Protein AF-A0A2I1FFB7-F1 (afdb_monomer_lite)

pLDDT: mean 89.57, std 10.7, range [42.94, 97.62]

Secondary structure (DSSP, 8-state):
-HHHHHHHHHHHHHH-HHHHHHHHHHHHHHHHHHH-HHHHHHHHHHHHHHHSS--PPPPPPTT-HHHHHHHHHHHHHTHHHHHHHHHHHH--

InterPro domains:
  IPR012337 Ribonuclease H-like superfamily [SSF53098] (1-83)

Radius of gyration: 14.83 Å; chains: 1; bounding box: 49×22×36 Å

Foldseek 3Di:
DQVVVLVVLVVVCVVDPVSVVVLVVLLVVLVVLVVDVPVVVQLQVLCCVPPVGGQRQQRADPRGPVSSVSNVVSCVVSVVSVVVSVVVVVVD

Organism: NCBI:txid588596

Structure (mmCIF, N/CA/C/O backbone):
data_AF-A0A2I1FFB7-F1
#
_entry.id   AF-A0A2I1FFB7-F1
#
loop_
_atom_site.group_PDB
_atom_site.id
_atom_site.type_symbol
_atom_site.label_atom_id
_atom_site.label_alt_id
_atom_site.label_comp_id
_atom_site.label_asym_id
_atom_site.label_entity_id
_atom_site.label_seq_id
_atom_site.pdbx_PDB_ins_code
_atom_site.Cartn_x
_atom_site.Cartn_y
_atom_site.Cartn_z
_atom_site.occupancy
_atom_site.B_iso_or_equiv
_atom_site.auth_seq_id
_atom_site.auth_comp_id
_atom_site.auth_asym_id
_atom_site.auth_atom_id
_atom_site.pdbx_PDB_model_num
ATOM 1 N N . MET A 1 1 ? 25.637 -1.784 -5.251 1.00 70.88 1 MET A N 1
ATOM 2 C CA . MET A 1 1 ? 24.580 -2.667 -4.704 1.00 70.88 1 MET A CA 1
ATOM 3 C C . MET A 1 1 ? 23.172 -2.127 -4.955 1.00 70.88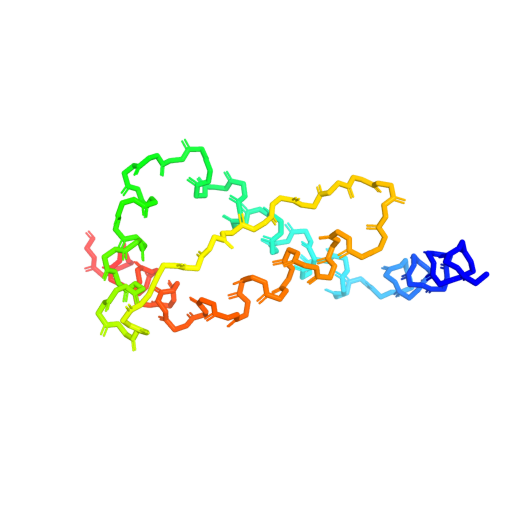 1 MET A C 1
ATOM 5 O O . MET A 1 1 ? 22.468 -2.716 -5.760 1.00 70.88 1 MET A O 1
ATOM 9 N N . ALA A 1 2 ? 22.759 -0.994 -4.364 1.00 79.81 2 ALA A N 1
ATOM 10 C CA . ALA A 1 2 ? 21.375 -0.496 -4.481 1.00 79.81 2 ALA A CA 1
ATOM 11 C C . ALA A 1 2 ? 20.891 -0.253 -5.927 1.00 79.81 2 ALA A C 1
ATOM 13 O O . ALA A 1 2 ? 19.752 -0.575 -6.247 1.00 79.81 2 ALA A O 1
ATOM 14 N N . HIS A 1 3 ? 21.762 0.260 -6.803 1.00 84.69 3 HIS A N 1
ATOM 15 C CA . HIS A 1 3 ? 21.441 0.480 -8.217 1.00 84.69 3 HIS A CA 1
ATOM 16 C C . HIS A 1 3 ? 21.142 -0.827 -8.970 1.00 84.69 3 HIS A C 1
ATOM 18 O O . HIS A 1 3 ? 20.142 -0.907 -9.672 1.00 84.69 3 HIS A O 1
ATOM 24 N N . GLN A 1 4 ? 21.951 -1.869 -8.755 1.00 89.06 4 GLN A N 1
ATOM 25 C CA . GLN A 1 4 ? 21.758 -3.180 -9.386 1.00 89.06 4 GLN A CA 1
ATOM 26 C C . GLN A 1 4 ? 20.442 -3.828 -8.939 1.00 89.06 4 GLN A C 1
ATOM 28 O O . GLN A 1 4 ? 19.687 -4.316 -9.769 1.00 89.06 4 GLN A O 1
ATOM 33 N N . MET A 1 5 ? 20.101 -3.729 -7.650 1.00 88.38 5 MET A N 1
ATOM 34 C CA . MET A 1 5 ? 18.795 -4.185 -7.156 1.00 88.38 5 MET A CA 1
ATOM 35 C C . MET A 1 5 ? 17.628 -3.428 -7.800 1.00 88.38 5 MET A C 1
ATOM 37 O O . MET A 1 5 ? 16.615 -4.034 -8.130 1.00 88.38 5 MET A O 1
ATOM 41 N N . ASN A 1 6 ? 17.778 -2.117 -8.013 1.00 87.06 6 ASN A N 1
ATOM 42 C CA . ASN A 1 6 ? 16.783 -1.289 -8.701 1.00 87.06 6 ASN A CA 1
ATOM 43 C C . ASN A 1 6 ? 16.507 -1.816 -10.122 1.00 87.06 6 ASN A C 1
ATOM 45 O O . ASN A 1 6 ? 15.349 -1.897 -10.521 1.00 87.06 6 ASN A O 1
ATOM 49 N N . LEU A 1 7 ? 17.565 -2.188 -10.853 1.00 89.50 7 LEU A N 1
ATOM 50 C CA . LEU A 1 7 ? 17.467 -2.736 -12.208 1.00 89.50 7 LEU A CA 1
ATOM 51 C C . LEU A 1 7 ? 16.804 -4.115 -12.208 1.00 89.50 7 LEU A C 1
ATOM 53 O O . LEU A 1 7 ? 15.796 -4.292 -12.880 1.00 89.50 7 LEU A O 1
ATOM 57 N N . VAL A 1 8 ? 17.296 -5.045 -11.383 1.00 90.06 8 VAL A N 1
ATOM 58 C CA . VAL A 1 8 ? 16.763 -6.416 -11.304 1.00 90.06 8 VAL A CA 1
ATOM 59 C C . VAL A 1 8 ? 15.277 -6.420 -10.950 1.00 90.06 8 VAL A C 1
ATOM 61 O O . VAL A 1 8 ? 14.485 -7.094 -11.602 1.00 90.06 8 VAL A O 1
ATOM 64 N N . VAL A 1 9 ? 14.874 -5.644 -9.938 1.00 86.88 9 VAL A N 1
ATOM 65 C CA . VAL A 1 9 ? 13.456 -5.529 -9.570 1.00 86.88 9 VAL A CA 1
ATOM 66 C C . VAL A 1 9 ? 12.662 -4.908 -10.717 1.00 86.88 9 VAL A C 1
ATOM 68 O O . VAL A 1 9 ? 11.601 -5.418 -11.063 1.00 86.88 9 VAL A O 1
ATOM 71 N N . GLY A 1 10 ? 13.180 -3.847 -11.340 1.00 86.50 10 GLY A N 1
ATOM 72 C CA . GLY A 1 10 ? 12.546 -3.227 -12.501 1.00 86.50 10 GLY A CA 1
ATOM 73 C C . GLY A 1 10 ? 12.304 -4.215 -13.643 1.00 86.50 10 GLY A C 1
ATOM 74 O O . GLY A 1 10 ? 11.223 -4.210 -14.226 1.00 86.50 10 GLY A O 1
ATOM 75 N N . ASP A 1 11 ? 13.264 -5.091 -13.925 1.00 89.75 11 ASP A N 1
ATOM 76 C CA . ASP A 1 11 ? 13.158 -6.073 -15.003 1.00 89.75 11 ASP A CA 1
ATOM 77 C C . ASP A 1 11 ? 12.153 -7.187 -14.669 1.0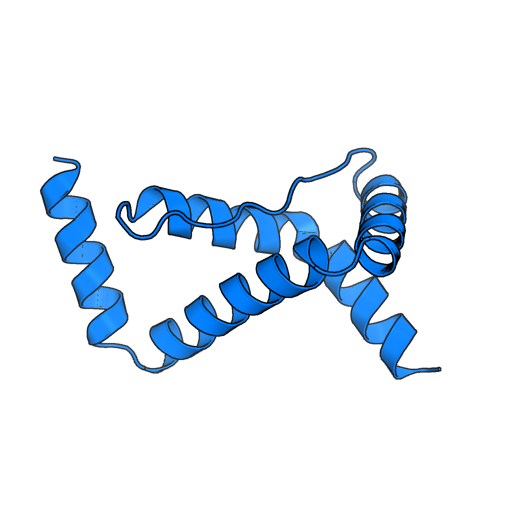0 89.75 11 ASP A C 1
ATOM 79 O O . ASP A 1 11 ? 11.307 -7.499 -15.501 1.00 89.75 11 ASP A O 1
ATOM 83 N N . ILE A 1 12 ? 12.100 -7.676 -13.422 1.00 88.12 12 ILE A N 1
ATOM 84 C CA . ILE A 1 12 ? 11.058 -8.629 -12.978 1.00 88.12 12 ILE A CA 1
ATOM 85 C C . ILE A 1 12 ? 9.644 -8.070 -13.209 1.00 88.12 12 ILE A C 1
ATOM 87 O O . ILE A 1 12 ? 8.755 -8.777 -13.687 1.00 88.12 12 ILE A O 1
ATOM 91 N N . PHE A 1 13 ? 9.422 -6.795 -12.873 1.00 84.12 13 PHE A N 1
ATOM 92 C CA . PHE A 1 13 ? 8.128 -6.149 -13.094 1.00 84.12 13 PHE A CA 1
ATOM 93 C C . PHE A 1 13 ? 7.835 -5.915 -14.580 1.00 84.12 13 PHE A C 1
ATOM 95 O O . PHE A 1 13 ? 6.671 -5.933 -14.965 1.00 84.12 13 PHE A O 1
ATOM 102 N N . LYS A 1 14 ? 8.844 -5.708 -15.435 1.00 85.69 14 LYS A N 1
ATOM 103 C CA . LYS A 1 14 ? 8.636 -5.553 -16.886 1.00 85.69 14 LYS A CA 1
ATOM 104 C C . LYS A 1 14 ? 8.210 -6.855 -17.560 1.00 85.69 14 LYS A C 1
ATOM 106 O O . LYS A 1 14 ? 7.322 -6.812 -18.412 1.00 85.69 14 LYS A O 1
ATOM 111 N N . GLU A 1 15 ? 8.807 -7.973 -17.162 1.00 91.00 15 GLU A N 1
ATOM 112 C CA . GLU A 1 15 ? 8.551 -9.291 -17.758 1.00 91.00 15 GLU A CA 1
ATOM 113 C C . GLU A 1 15 ? 7.181 -9.866 -17.368 1.00 91.00 15 GLU A C 1
ATOM 115 O O . GLU A 1 15 ? 6.580 -10.633 -18.116 1.00 91.00 15 GLU A O 1
ATOM 120 N N . SER A 1 16 ? 6.650 -9.480 -16.205 1.00 90.50 16 SER A N 1
ATOM 121 C CA . SER A 1 16 ? 5.399 -10.025 -15.678 1.00 90.50 16 SER A CA 1
ATOM 122 C C . SER A 1 16 ? 4.260 -9.011 -15.709 1.00 90.50 16 SER A C 1
ATOM 124 O O . SER A 1 16 ? 4.182 -8.096 -14.884 1.00 90.50 16 SER A O 1
ATOM 126 N N . GLU A 1 17 ? 3.311 -9.214 -16.622 1.00 91.19 17 GLU A N 1
ATOM 127 C CA . GLU A 1 17 ? 2.119 -8.365 -16.714 1.00 91.19 17 GLU A CA 1
ATOM 128 C C . GLU A 1 17 ? 1.269 -8.417 -15.435 1.00 91.19 17 GLU A C 1
ATOM 130 O O . GLU A 1 17 ? 0.751 -7.396 -14.984 1.00 91.19 17 GLU A O 1
ATOM 135 N N . SER A 1 18 ? 1.196 -9.579 -14.775 1.00 91.94 18 SER A N 1
ATOM 136 C CA . SER A 1 18 ? 0.485 -9.710 -13.500 1.00 91.94 18 SER A CA 1
ATOM 137 C C . SER A 1 18 ? 1.105 -8.824 -12.417 1.00 91.94 18 SER A C 1
ATOM 139 O O . SER A 1 18 ? 0.377 -8.142 -11.694 1.00 91.94 18 SER A O 1
ATOM 141 N N . TYR A 1 19 ? 2.437 -8.738 -12.348 1.00 89.56 19 TYR A N 1
ATOM 142 C CA . TYR A 1 19 ? 3.114 -7.857 -11.399 1.00 89.56 19 TYR A CA 1
ATOM 143 C C . TYR A 1 19 ? 2.923 -6.377 -11.731 1.00 89.56 19 TYR A C 1
ATOM 145 O O . TYR A 1 19 ? 2.732 -5.584 -10.804 1.00 89.56 19 TYR A O 1
ATOM 153 N N . LYS A 1 20 ? 2.877 -5.980 -13.010 1.00 89.38 20 LYS A N 1
ATOM 154 C CA . LYS A 1 20 ? 2.526 -4.596 -13.392 1.00 89.38 20 LYS A CA 1
ATOM 155 C C . LYS A 1 20 ? 1.122 -4.224 -12.940 1.00 89.38 20 LYS A C 1
ATOM 157 O O . LYS A 1 20 ? 0.921 -3.163 -12.352 1.00 89.38 20 LYS A O 1
ATOM 162 N N . VAL A 1 21 ? 0.151 -5.102 -13.182 1.00 92.50 21 VAL A N 1
ATOM 163 C CA . VAL A 1 21 ? -1.246 -4.848 -12.818 1.00 92.50 21 VAL A CA 1
ATOM 164 C C . VAL A 1 21 ? -1.399 -4.770 -11.300 1.00 92.50 21 VAL A C 1
ATOM 166 O O . VAL A 1 21 ? -1.965 -3.804 -10.786 1.00 92.50 21 VAL A O 1
ATOM 169 N N . VAL A 1 22 ? -0.852 -5.744 -10.565 1.00 92.62 22 VAL A N 1
ATOM 170 C CA . VAL A 1 22 ? -0.945 -5.788 -9.098 1.00 92.62 22 VAL A CA 1
ATOM 171 C C . VAL A 1 22 ? -0.241 -4.592 -8.456 1.00 92.62 22 VAL A C 1
ATOM 173 O O . VAL A 1 22 ? -0.826 -3.949 -7.583 1.00 92.62 22 VAL A O 1
ATOM 176 N N . SER A 1 23 ? 0.965 -4.228 -8.907 1.00 91.25 23 SER A N 1
ATOM 177 C CA . SER A 1 23 ? 1.663 -3.043 -8.382 1.00 91.25 23 SER A CA 1
ATOM 178 C C . SER A 1 23 ? 0.891 -1.757 -8.638 1.00 91.25 23 SER A C 1
ATOM 180 O O . SER A 1 23 ? 0.696 -0.971 -7.711 1.00 91.25 23 SER A O 1
ATOM 182 N N . LYS A 1 24 ? 0.389 -1.552 -9.861 1.00 92.25 24 LYS A N 1
ATOM 183 C CA . LYS A 1 24 ? -0.419 -0.375 -10.205 1.00 92.25 24 LYS A CA 1
ATOM 184 C C . LYS A 1 24 ? -1.679 -0.279 -9.344 1.00 92.25 24 LYS A C 1
ATOM 186 O O . LYS A 1 24 ? -2.024 0.809 -8.884 1.00 92.25 24 LYS A O 1
ATOM 191 N N . ASN A 1 25 ? -2.337 -1.406 -9.078 1.00 93.75 25 ASN A N 1
ATOM 192 C CA . ASN A 1 25 ? -3.508 -1.454 -8.205 1.00 93.75 25 ASN A CA 1
ATOM 193 C C . ASN A 1 25 ? -3.161 -1.131 -6.748 1.00 93.75 25 ASN A C 1
ATOM 195 O O . ASN A 1 25 ? -3.880 -0.357 -6.120 1.00 93.75 25 ASN A O 1
ATOM 199 N N . ALA A 1 26 ? -2.047 -1.646 -6.223 1.00 94.19 26 ALA A N 1
ATOM 200 C CA . ALA A 1 26 ? -1.595 -1.320 -4.872 1.00 94.19 26 ALA A CA 1
ATOM 201 C C . ALA A 1 26 ? -1.313 0.184 -4.713 1.00 94.19 26 ALA A C 1
ATOM 203 O O . ALA A 1 26 ? -1.784 0.800 -3.756 1.00 94.19 26 ALA A O 1
ATOM 204 N N . VAL A 1 27 ? -0.632 0.801 -5.686 1.00 94.81 27 VAL A N 1
ATOM 205 C CA . VAL A 1 27 ? -0.414 2.258 -5.692 1.00 94.81 27 VAL A CA 1
ATOM 206 C C . VAL A 1 27 ? -1.740 3.010 -5.757 1.00 94.81 27 VAL A C 1
ATOM 208 O O . VAL A 1 27 ? -1.942 3.954 -5.000 1.00 94.81 27 VAL A O 1
ATOM 211 N N . ARG A 1 28 ? -2.681 2.561 -6.596 1.00 95.25 28 ARG A N 1
ATOM 212 C CA . ARG A 1 28 ? -4.009 3.176 -6.713 1.00 95.25 28 ARG A CA 1
ATOM 213 C C . ARG A 1 28 ? -4.794 3.140 -5.400 1.00 95.25 28 ARG A C 1
ATOM 215 O O . ARG A 1 28 ? -5.441 4.133 -5.077 1.00 95.25 28 ARG A O 1
ATOM 222 N N . ILE A 1 29 ? -4.725 2.041 -4.644 1.00 94.75 29 ILE A N 1
ATOM 223 C CA . ILE A 1 29 ? -5.336 1.940 -3.308 1.00 94.75 29 ILE A CA 1
ATOM 224 C C . ILE A 1 29 ? -4.753 3.020 -2.393 1.00 94.75 29 ILE A C 1
ATOM 226 O O . ILE A 1 29 ? -5.505 3.796 -1.809 1.00 94.75 29 ILE A O 1
ATOM 230 N N . VAL A 1 30 ? -3.424 3.123 -2.313 1.00 96.12 30 VAL A N 1
ATOM 231 C CA . VAL A 1 30 ? -2.761 4.143 -1.483 1.00 96.12 30 VAL A CA 1
ATOM 232 C C . VAL A 1 30 ? -3.165 5.558 -1.904 1.00 96.12 30 VAL A C 1
ATOM 234 O O . VAL A 1 30 ? -3.548 6.366 -1.058 1.00 96.12 30 VAL A O 1
ATOM 237 N N . SER A 1 31 ? -3.142 5.852 -3.206 1.00 96.06 31 SER A N 1
ATOM 238 C CA . SER A 1 31 ? -3.549 7.154 -3.742 1.00 96.06 31 SER A CA 1
ATOM 239 C C . SER A 1 31 ? -4.997 7.502 -3.400 1.00 96.06 31 SER A C 1
ATOM 241 O O . SER A 1 31 ? -5.274 8.643 -3.037 1.00 96.06 31 SER A O 1
ATOM 243 N N . TYR A 1 32 ? -5.914 6.534 -3.476 1.00 94.94 32 TYR A N 1
ATOM 244 C CA . TYR A 1 32 ? -7.320 6.742 -3.141 1.00 94.94 32 TYR A CA 1
ATOM 245 C C . TYR A 1 32 ? -7.495 7.202 -1.692 1.00 94.94 32 TYR A C 1
ATOM 247 O O . TYR A 1 32 ? -8.112 8.242 -1.456 1.00 94.94 32 TYR A O 1
ATOM 255 N N . PHE A 1 33 ? -6.902 6.487 -0.732 1.00 94.38 33 PHE A N 1
ATOM 256 C CA . PHE A 1 33 ? -7.002 6.861 0.679 1.00 94.38 33 PHE A CA 1
ATOM 257 C C . PHE A 1 33 ? -6.370 8.233 0.937 1.00 94.38 33 PHE A C 1
ATOM 259 O O . PHE A 1 33 ? -7.011 9.092 1.537 1.00 94.38 33 PHE A O 1
ATOM 266 N N . HIS A 1 34 ? -5.192 8.521 0.377 1.00 95.00 34 HIS A N 1
ATOM 267 C CA . HIS A 1 34 ? -4.598 9.859 0.494 1.00 95.00 34 HIS A CA 1
ATOM 268 C C . HIS A 1 34 ? -5.468 10.979 -0.092 1.00 95.00 34 HIS A C 1
ATOM 270 O O . HIS A 1 34 ? -5.440 12.097 0.418 1.00 95.00 34 HIS A O 1
ATOM 276 N N . SER A 1 35 ? -6.263 10.688 -1.123 1.00 96.00 35 SER A N 1
ATOM 277 C CA . SER A 1 35 ? -7.194 11.650 -1.724 1.00 96.00 35 SER A CA 1
ATOM 278 C C . SER A 1 35 ? -8.535 11.776 -0.991 1.00 96.00 35 SER A C 1
ATOM 280 O O . SER A 1 35 ? -9.273 12.725 -1.243 1.00 96.00 35 SER A O 1
ATOM 282 N N . SER A 1 36 ? -8.863 10.849 -0.083 1.00 94.81 36 SER A N 1
ATOM 283 C CA . SER A 1 36 ? -10.137 10.836 0.635 1.00 94.81 36 SER A CA 1
ATOM 284 C C . SER A 1 36 ? -9.941 10.842 2.155 1.00 94.81 36 SER A C 1
ATOM 286 O O . SER A 1 36 ? -9.773 9.786 2.777 1.00 94.81 36 SER A O 1
ATOM 288 N N . PRO A 1 37 ? -10.017 12.026 2.793 1.00 94.06 37 PRO A N 1
ATOM 289 C CA . PRO A 1 37 ? -9.924 12.151 4.246 1.00 94.06 37 PRO A CA 1
ATOM 290 C C . PRO A 1 37 ? -10.987 11.338 4.991 1.00 94.06 37 PRO A C 1
ATOM 292 O O . PRO A 1 37 ? -10.697 10.766 6.039 1.00 94.06 37 PRO A O 1
ATOM 295 N N . TYR A 1 38 ? -12.199 11.247 4.432 1.00 93.88 38 TYR A N 1
ATOM 296 C CA . TYR A 1 38 ? -13.304 10.488 5.017 1.00 93.88 38 TYR A CA 1
ATOM 297 C C . TYR A 1 38 ? -12.976 8.992 5.114 1.00 93.88 38 TYR A C 1
ATOM 299 O O . TYR A 1 38 ? -12.957 8.432 6.211 1.00 93.88 38 TYR A O 1
ATOM 307 N N . PHE A 1 39 ? -12.630 8.355 3.989 1.00 93.19 39 PHE A N 1
ATOM 308 C CA . PHE A 1 39 ? -12.283 6.930 3.978 1.00 93.19 39 PHE A CA 1
ATOM 309 C C . PHE A 1 39 ? -10.989 6.640 4.740 1.00 93.19 39 PHE A C 1
ATOM 311 O O . PHE A 1 39 ? -10.868 5.589 5.364 1.00 93.19 39 PHE A O 1
ATOM 318 N N . THR A 1 40 ? -10.047 7.585 4.773 1.00 95.56 40 THR A N 1
ATOM 319 C CA . THR A 1 40 ? -8.855 7.480 5.627 1.00 95.56 40 THR A CA 1
ATOM 320 C C . THR A 1 40 ? -9.203 7.497 7.113 1.00 95.56 40 THR A C 1
ATOM 322 O O . THR A 1 40 ? -8.618 6.735 7.883 1.00 95.56 40 THR A O 1
ATOM 325 N N . GLY A 1 41 ? -10.174 8.313 7.531 1.00 95.62 41 GLY A N 1
ATOM 326 C CA . GLY A 1 41 ? -10.691 8.305 8.899 1.00 95.62 41 GLY A CA 1
ATOM 327 C C . GLY A 1 41 ? -11.292 6.950 9.278 1.00 95.62 41 GLY A C 1
ATOM 328 O O . GLY A 1 41 ? -10.942 6.397 10.320 1.00 95.62 41 GLY A O 1
ATOM 329 N N . LEU A 1 42 ? -12.119 6.377 8.398 1.00 95.56 42 LEU A N 1
ATOM 330 C CA . LEU A 1 42 ? -12.680 5.035 8.592 1.00 95.56 42 LEU A CA 1
ATOM 331 C C . LEU A 1 42 ? -11.582 3.969 8.676 1.00 95.56 42 LEU A C 1
ATOM 333 O O . LEU A 1 42 ? -11.580 3.162 9.602 1.00 95.56 42 LEU A O 1
ATOM 337 N N . LEU A 1 43 ? -10.590 4.017 7.781 1.00 95.94 43 LEU A N 1
ATOM 338 C CA . LEU A 1 43 ? -9.458 3.090 7.814 1.00 95.94 43 LEU A CA 1
ATOM 339 C C . LEU A 1 43 ? -8.676 3.169 9.111 1.00 95.94 43 LEU A C 1
ATOM 341 O O . LEU A 1 43 ? -8.318 2.140 9.677 1.00 95.94 43 LEU A O 1
ATOM 345 N N . ARG A 1 44 ? -8.453 4.377 9.619 1.00 96.69 44 ARG A N 1
ATOM 346 C CA . ARG A 1 44 ? -7.771 4.576 10.892 1.00 96.69 44 ARG A CA 1
ATOM 347 C C . ARG A 1 44 ? -8.539 3.948 12.059 1.00 96.69 44 ARG A C 1
ATOM 349 O O . ARG A 1 44 ? -7.905 3.383 12.951 1.00 96.69 44 ARG A O 1
ATOM 356 N N . ASN A 1 45 ? -9.868 4.034 12.050 1.00 96.31 45 ASN A N 1
ATOM 357 C CA . ASN A 1 45 ? -10.719 3.434 13.078 1.00 96.31 45 ASN A CA 1
ATOM 358 C C . ASN A 1 45 ? -10.647 1.904 13.033 1.00 96.31 45 ASN A C 1
ATOM 360 O O . ASN A 1 45 ? -10.385 1.280 14.061 1.00 96.31 45 ASN A O 1
ATOM 364 N N . GLU A 1 46 ? -10.766 1.311 11.843 1.00 96.00 46 GLU A N 1
ATOM 365 C CA . GLU A 1 46 ? -10.653 -0.142 11.666 1.00 96.00 46 GLU A CA 1
ATOM 366 C C . GLU A 1 46 ? -9.258 -0.656 12.031 1.00 96.00 46 GLU A C 1
ATOM 368 O O . GLU A 1 46 ? -9.113 -1.644 12.748 1.00 96.00 46 GLU A O 1
ATOM 373 N N . GLN A 1 47 ? -8.202 0.056 11.629 1.00 97.50 47 GLN A N 1
ATOM 374 C CA . GLN A 1 47 ? -6.837 -0.271 12.037 1.00 97.50 47 GLN A CA 1
ATOM 375 C C . GLN A 1 47 ? -6.670 -0.238 13.561 1.00 97.50 47 GLN A C 1
ATOM 377 O O . GLN A 1 47 ? -6.037 -1.127 14.131 1.00 97.50 47 GLN A O 1
ATOM 382 N N . LYS A 1 48 ? -7.248 0.763 14.236 1.00 97.62 48 LYS A N 1
ATOM 383 C CA . LYS A 1 48 ? -7.224 0.843 15.699 1.00 97.62 48 LYS A CA 1
ATOM 384 C C . LYS A 1 48 ? -7.994 -0.300 16.353 1.00 97.62 48 LYS A C 1
ATOM 386 O O . LYS A 1 48 ? -7.506 -0.819 17.351 1.00 97.62 48 LYS A O 1
ATOM 391 N N . SER A 1 49 ? -9.129 -0.709 15.793 1.00 97.00 49 SER A N 1
ATOM 392 C CA . SER A 1 49 ? -9.902 -1.849 16.292 1.00 97.00 49 SER A CA 1
ATOM 393 C C . SER A 1 49 ? -9.138 -3.172 16.151 1.00 97.00 49 SER A C 1
ATOM 395 O O . SER A 1 49 ? -9.018 -3.922 17.116 1.00 97.00 49 SER A O 1
ATOM 397 N N . ILE A 1 50 ? -8.553 -3.431 14.977 1.00 96.50 50 ILE A N 1
ATOM 398 C CA . ILE A 1 50 ? -7.928 -4.724 14.653 1.00 96.50 50 ILE A CA 1
ATOM 399 C C . ILE A 1 50 ? -6.498 -4.828 15.200 1.00 96.50 50 ILE A C 1
ATOM 401 O O . ILE A 1 50 ? -6.096 -5.869 15.714 1.00 96.50 50 ILE A O 1
ATOM 405 N N . TYR A 1 51 ? -5.703 -3.765 15.068 1.00 96.62 51 TYR 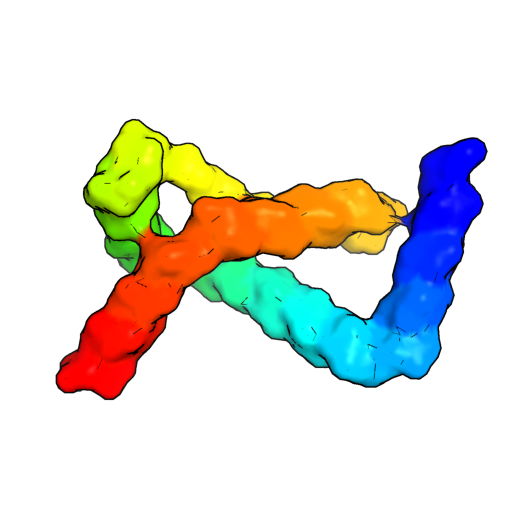A N 1
ATOM 406 C CA . TYR A 1 51 ? -4.260 -3.798 15.331 1.00 96.62 51 TYR A CA 1
ATOM 407 C C . TYR A 1 51 ? -3.841 -3.016 16.581 1.00 96.62 51 TYR A C 1
ATOM 409 O O . TYR A 1 51 ? -2.658 -3.009 16.918 1.00 96.62 51 TYR A O 1
ATOM 417 N N . ASN A 1 52 ? -4.761 -2.292 17.232 1.00 96.81 52 ASN A N 1
ATOM 418 C CA . ASN A 1 52 ? -4.478 -1.338 18.316 1.00 96.81 52 ASN A CA 1
ATOM 419 C C . ASN A 1 52 ? -3.499 -0.196 17.935 1.00 96.81 52 ASN A C 1
ATOM 421 O O . ASN A 1 52 ? -3.052 0.606 18.761 1.00 96.81 52 ASN A O 1
ATOM 425 N N . GLN A 1 53 ? -3.193 -0.049 16.649 1.00 95.94 53 GLN A N 1
ATOM 426 C CA . GLN A 1 53 ? -2.282 0.959 16.117 1.00 95.94 53 GLN A CA 1
ATOM 427 C C . GLN A 1 53 ? -2.758 1.451 14.757 1.00 95.94 53 GLN A C 1
ATOM 429 O O . GLN A 1 53 ? -3.612 0.844 14.124 1.00 95.94 53 GLN A O 1
ATOM 434 N N . THR A 1 54 ? -2.189 2.562 14.309 1.00 96.31 54 THR A N 1
ATOM 435 C CA . THR A 1 54 ? -2.459 3.120 12.984 1.00 96.31 54 THR A CA 1
ATOM 436 C C . THR A 1 54 ? -1.266 2.860 12.089 1.00 96.31 54 THR A C 1
ATOM 438 O O . THR A 1 54 ? -0.143 3.213 12.450 1.00 96.31 54 THR A O 1
ATOM 441 N N . ILE A 1 55 ? 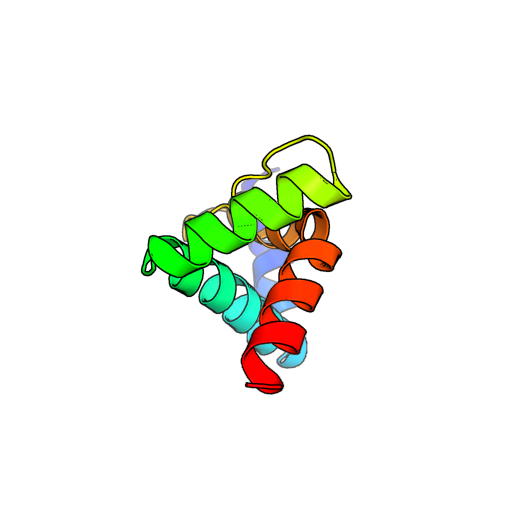-1.509 2.257 10.932 1.00 96.06 55 ILE A N 1
ATOM 442 C CA . ILE A 1 55 ? -0.474 1.907 9.963 1.00 96.06 55 ILE A CA 1
ATOM 443 C C . ILE A 1 55 ? -0.603 2.884 8.800 1.00 96.06 55 ILE A C 1
ATOM 445 O O . ILE A 1 55 ? -1.619 2.908 8.108 1.00 96.06 55 ILE A O 1
ATOM 449 N N . SER A 1 56 ? 0.424 3.705 8.593 1.00 95.19 56 SER A N 1
ATOM 450 C CA . SER A 1 56 ? 0.428 4.659 7.485 1.00 95.19 56 SER A CA 1
ATOM 451 C C . SER A 1 56 ? 0.561 3.932 6.148 1.00 95.19 56 SER A C 1
ATOM 453 O O . SER A 1 56 ? 1.433 3.071 5.999 1.00 95.19 56 SER A O 1
ATOM 455 N N . LEU A 1 57 ? -0.273 4.305 5.178 1.00 95.88 57 LEU A N 1
ATOM 456 C CA . LEU A 1 57 ? -0.111 3.895 3.787 1.00 95.88 57 LEU A CA 1
ATOM 457 C C . LEU A 1 57 ? 1.013 4.720 3.154 1.00 95.88 57 LEU A C 1
ATOM 459 O O . LEU A 1 57 ? 1.044 5.942 3.262 1.00 95.88 57 LEU A O 1
ATOM 463 N N . ILE A 1 58 ? 1.969 4.054 2.509 1.00 95.69 58 ILE A N 1
ATOM 464 C CA . ILE A 1 58 ? 3.175 4.714 1.996 1.00 95.69 58 ILE A CA 1
ATOM 465 C C . ILE A 1 58 ? 3.035 4.933 0.492 1.00 95.69 58 ILE A C 1
ATOM 467 O O . ILE A 1 58 ? 2.928 3.974 -0.272 1.00 95.69 58 ILE A O 1
ATOM 471 N N . THR A 1 59 ? 3.081 6.193 0.051 1.00 93.31 59 THR A N 1
ATOM 472 C CA . THR A 1 59 ? 3.193 6.521 -1.377 1.00 93.31 59 THR A CA 1
ATOM 473 C C . THR A 1 59 ? 4.603 6.172 -1.856 1.00 93.31 59 THR A C 1
ATOM 475 O O . THR A 1 59 ? 5.577 6.643 -1.260 1.00 93.31 59 THR A O 1
ATOM 478 N N . PRO A 1 60 ? 4.759 5.363 -2.915 1.00 91.38 60 PRO A N 1
ATOM 479 C CA . PRO A 1 60 ? 6.077 5.069 -3.441 1.00 91.38 60 PRO A CA 1
ATOM 480 C C . PRO A 1 60 ? 6.627 6.285 -4.195 1.00 91.38 60 PRO A C 1
ATOM 482 O O . PRO A 1 60 ? 5.915 6.927 -4.962 1.00 91.38 60 PRO A O 1
ATOM 485 N N . GLY A 1 61 ? 7.911 6.585 -4.001 1.00 84.38 61 GLY A N 1
ATOM 486 C CA . GLY A 1 61 ? 8.662 7.462 -4.894 1.00 84.38 61 GLY A CA 1
ATOM 487 C C . GLY A 1 61 ? 9.082 6.717 -6.162 1.00 84.38 61 GLY A C 1
ATOM 488 O O . GLY A 1 61 ? 9.435 5.540 -6.104 1.00 84.38 61 GLY A O 1
ATOM 489 N N . GLU A 1 62 ? 9.085 7.412 -7.297 1.00 70.19 62 GLU A N 1
ATOM 490 C CA . GLU A 1 62 ? 9.267 6.813 -8.630 1.00 70.19 62 GLU A CA 1
ATOM 491 C C . GLU A 1 62 ? 10.640 6.153 -8.838 1.00 70.19 62 GLU A C 1
ATOM 493 O O . GLU A 1 62 ? 10.779 5.210 -9.611 1.00 70.19 62 GLU A O 1
ATOM 498 N N . THR A 1 63 ? 11.675 6.625 -8.143 1.00 68.62 63 THR A N 1
ATOM 499 C CA . THR A 1 63 ? 13.073 6.333 -8.500 1.00 68.62 63 THR A CA 1
ATOM 500 C C . THR A 1 63 ? 13.693 5.148 -7.758 1.00 68.62 63 THR A C 1
ATOM 502 O O . THR A 1 63 ? 14.792 4.716 -8.111 1.00 68.62 63 THR A O 1
ATOM 505 N N . ARG A 1 64 ? 13.061 4.633 -6.695 1.00 79.56 64 ARG A N 1
ATOM 506 C CA . ARG A 1 64 ? 13.674 3.628 -5.805 1.00 79.56 64 ARG A CA 1
ATOM 507 C C . ARG A 1 64 ? 12.747 2.433 -5.596 1.00 79.56 64 ARG A C 1
ATOM 509 O O . ARG A 1 64 ? 11.670 2.578 -5.028 1.00 79.56 64 ARG A O 1
ATOM 516 N N . TRP A 1 65 ? 13.223 1.236 -5.944 1.00 83.19 65 TRP A N 1
ATOM 517 C CA . TRP A 1 65 ? 12.561 -0.058 -5.731 1.00 83.19 65 TRP A CA 1
ATOM 518 C C . TRP A 1 65 ? 12.083 -0.212 -4.284 1.00 83.19 65 TRP A C 1
ATOM 520 O O . TRP A 1 65 ? 10.979 -0.683 -4.024 1.00 83.19 65 TRP A O 1
ATOM 530 N N . ASN A 1 66 ? 12.895 0.268 -3.339 1.00 87.88 66 ASN A N 1
ATOM 531 C CA . ASN A 1 66 ? 12.597 0.212 -1.913 1.00 87.88 66 ASN A CA 1
ATOM 532 C C . ASN A 1 66 ? 11.321 0.985 -1.554 1.00 87.88 66 ASN A C 1
ATOM 534 O O . ASN A 1 66 ? 10.581 0.576 -0.667 1.00 87.88 66 ASN A O 1
ATOM 538 N N . SER A 1 67 ? 11.021 2.080 -2.254 1.00 89.75 67 SER A N 1
ATOM 539 C CA . SER A 1 67 ? 9.795 2.843 -2.020 1.00 89.75 67 SER A CA 1
ATOM 540 C C . SER A 1 67 ? 8.549 2.064 -2.444 1.00 89.75 67 SER A C 1
ATOM 542 O O . SER A 1 67 ? 7.552 2.088 -1.726 1.00 89.75 67 SER A O 1
ATOM 544 N N . PHE A 1 68 ? 8.618 1.318 -3.551 1.00 90.31 68 PHE A N 1
ATOM 545 C CA . PHE A 1 68 ? 7.555 0.392 -3.953 1.00 90.31 68 PHE A CA 1
ATOM 546 C C . PHE A 1 68 ? 7.398 -0.755 -2.957 1.00 90.31 68 PHE A C 1
ATOM 548 O O . PHE A 1 68 ? 6.277 -1.061 -2.559 1.00 90.31 68 PHE A O 1
ATOM 555 N N . TYR A 1 69 ? 8.505 -1.321 -2.471 1.00 91.88 69 TYR A N 1
ATOM 556 C CA . TYR A 1 69 ? 8.461 -2.322 -1.405 1.00 91.88 69 TYR A CA 1
ATOM 557 C C . TYR A 1 69 ? 7.734 -1.799 -0.156 1.00 91.88 69 TYR A C 1
ATOM 559 O O . TYR A 1 69 ? 6.816 -2.452 0.337 1.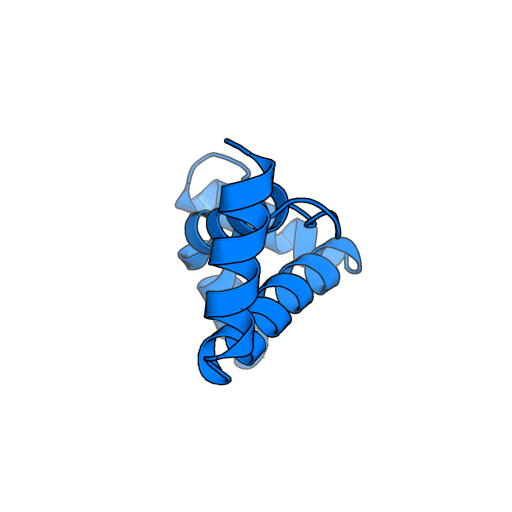00 91.88 69 TYR A O 1
ATOM 567 N N . PHE A 1 70 ? 8.081 -0.603 0.332 1.00 94.38 70 PHE A N 1
ATOM 568 C CA . PHE A 1 70 ? 7.409 -0.010 1.490 1.00 94.38 70 PHE A CA 1
ATOM 569 C C . PHE A 1 70 ? 5.928 0.282 1.233 1.00 94.38 70 PHE A C 1
ATOM 571 O O . PHE A 1 70 ? 5.109 0.035 2.118 1.00 94.38 70 PHE A O 1
ATOM 578 N N . CYS A 1 71 ? 5.578 0.742 0.029 1.00 95.19 71 CYS A N 1
ATOM 579 C CA . CYS A 1 71 ? 4.190 0.908 -0.393 1.00 95.19 71 CYS A CA 1
ATOM 580 C C . CYS A 1 71 ? 3.416 -0.411 -0.275 1.00 95.19 71 CYS A C 1
ATOM 582 O O . CYS A 1 71 ? 2.449 -0.491 0.484 1.00 95.19 71 CYS A O 1
ATOM 584 N N . PHE A 1 72 ? 3.878 -1.473 -0.937 1.00 94.56 72 PHE A N 1
ATOM 585 C CA . PHE A 1 72 ? 3.185 -2.764 -0.939 1.00 94.56 72 PHE A CA 1
ATOM 586 C C . PHE A 1 72 ? 3.124 -3.381 0.458 1.00 94.56 72 PHE A C 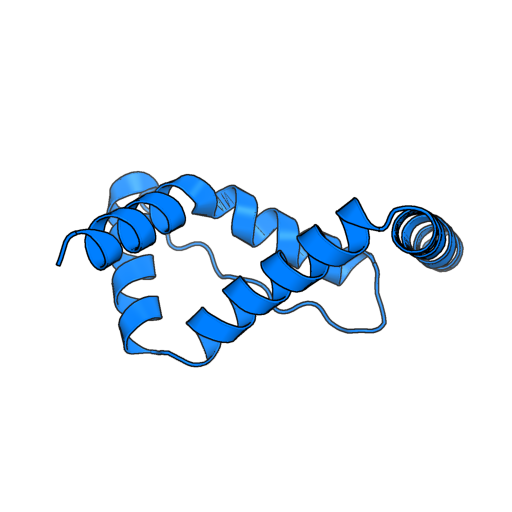1
ATOM 588 O O . PHE A 1 72 ? 2.075 -3.852 0.887 1.00 94.56 72 PHE A O 1
ATOM 595 N N . ASN A 1 73 ? 4.220 -3.306 1.210 1.00 96.38 73 ASN A N 1
ATOM 596 C CA . ASN A 1 73 ? 4.269 -3.781 2.585 1.00 96.38 73 ASN A CA 1
ATOM 597 C C . ASN A 1 73 ? 3.292 -3.021 3.497 1.00 96.38 73 ASN A C 1
ATOM 599 O O . ASN A 1 73 ? 2.689 -3.631 4.374 1.00 96.38 73 ASN A O 1
ATOM 603 N N . SER A 1 74 ? 3.093 -1.713 3.295 1.00 96.94 74 SER A N 1
ATOM 604 C CA . SER A 1 74 ? 2.092 -0.957 4.059 1.00 96.94 74 SER A CA 1
ATOM 605 C C . SER A 1 74 ? 0.669 -1.447 3.779 1.00 96.94 74 SER A C 1
ATOM 607 O O . SER A 1 74 ? -0.085 -1.657 4.725 1.00 96.94 74 SER A O 1
ATOM 609 N N . VAL A 1 75 ? 0.343 -1.730 2.509 1.00 96.62 75 VAL A N 1
ATOM 610 C CA . VAL A 1 75 ? -0.956 -2.283 2.091 1.00 96.62 75 VAL A CA 1
ATOM 611 C C . VAL A 1 75 ? -1.181 -3.666 2.703 1.00 96.62 75 VAL A C 1
ATOM 613 O O . VAL A 1 75 ? -2.230 -3.900 3.295 1.00 96.62 75 VAL A O 1
ATOM 616 N N . LEU A 1 76 ? -0.187 -4.556 2.632 1.00 97.06 76 LEU A N 1
ATOM 617 C CA . LEU A 1 76 ? -0.275 -5.902 3.212 1.00 97.06 76 LEU A CA 1
ATOM 618 C C . LEU A 1 76 ? -0.450 -5.860 4.735 1.00 97.06 76 LEU A C 1
ATOM 620 O O . LEU A 1 76 ? -1.289 -6.561 5.291 1.00 97.06 76 LEU A O 1
ATOM 624 N N . LYS A 1 77 ? 0.281 -4.983 5.430 1.00 96.94 77 LYS A N 1
ATOM 625 C CA . LYS A 1 77 ? 0.146 -4.828 6.886 1.00 96.94 77 LYS A CA 1
ATOM 626 C C . LYS A 1 77 ? -1.232 -4.330 7.321 1.00 96.94 77 LYS A C 1
ATOM 628 O O . LYS A 1 77 ? -1.627 -4.604 8.449 1.00 96.94 77 LYS A O 1
ATOM 633 N N . THR A 1 78 ? -1.949 -3.610 6.458 1.00 95.81 78 THR A N 1
ATOM 634 C CA . THR A 1 78 ? -3.304 -3.116 6.738 1.00 95.81 78 THR A CA 1
ATOM 635 C C . THR A 1 78 ? -4.409 -3.910 6.028 1.00 95.81 78 THR A C 1
ATOM 637 O O . THR A 1 78 ? -5.555 -3.456 5.984 1.00 95.81 78 THR A O 1
ATOM 640 N N . GLU A 1 79 ? -4.092 -5.073 5.456 1.00 95.62 79 GLU A N 1
ATOM 641 C CA . GLU A 1 79 ? -4.988 -5.822 4.569 1.00 95.62 79 GLU A CA 1
ATOM 642 C C . GLU A 1 79 ? -6.336 -6.159 5.220 1.00 95.62 79 GLU A C 1
ATOM 644 O O . GLU A 1 79 ? -7.379 -5.990 4.590 1.00 95.62 79 GLU A O 1
ATOM 649 N N . ALA A 1 80 ? -6.337 -6.600 6.482 1.00 95.62 80 ALA A N 1
ATOM 650 C CA . ALA A 1 80 ? -7.575 -6.970 7.169 1.00 95.62 80 ALA A CA 1
ATOM 651 C C . ALA A 1 80 ? -8.506 -5.759 7.341 1.00 95.62 80 ALA A C 1
ATOM 653 O O . ALA A 1 80 ? -9.685 -5.849 7.011 1.00 95.62 80 ALA A O 1
ATOM 654 N N . ALA A 1 81 ? -7.970 -4.606 7.757 1.00 96.00 81 ALA A N 1
ATOM 655 C CA . ALA A 1 81 ? -8.749 -3.370 7.866 1.00 96.00 81 ALA A CA 1
ATOM 656 C C . ALA A 1 81 ? -9.267 -2.886 6.498 1.00 96.00 81 ALA A C 1
ATOM 658 O O . ALA A 1 81 ? -10.421 -2.481 6.381 1.00 96.00 81 ALA A O 1
ATOM 659 N N . LEU A 1 82 ? -8.450 -2.982 5.441 1.00 94.44 82 LEU A N 1
ATOM 660 C CA . LEU A 1 82 ? -8.878 -2.647 4.077 1.00 94.44 82 LEU A CA 1
ATOM 661 C C . LEU A 1 82 ? -10.043 -3.530 3.618 1.00 94.44 82 LEU A C 1
ATOM 663 O O . LEU A 1 82 ? -11.019 -3.021 3.070 1.00 94.44 82 LEU A O 1
ATOM 667 N N . LYS A 1 83 ? -9.963 -4.843 3.865 1.00 93.81 83 LYS A N 1
ATOM 668 C CA . LYS A 1 83 ? -11.027 -5.794 3.524 1.00 93.81 83 LYS A CA 1
ATOM 669 C C . LYS A 1 83 ? -12.334 -5.459 4.233 1.00 93.81 83 LYS A C 1
ATOM 671 O O . LYS A 1 83 ? -13.370 -5.472 3.578 1.00 93.81 83 LYS A O 1
ATOM 676 N N . VAL A 1 84 ? -12.291 -5.110 5.521 1.00 92.44 84 VAL A N 1
ATOM 677 C CA . VAL A 1 84 ? -13.491 -4.716 6.278 1.00 92.44 84 VAL A CA 1
ATOM 678 C C . VAL A 1 84 ? -14.164 -3.502 5.644 1.00 92.44 84 VAL A C 1
ATOM 680 O O . VAL A 1 84 ? -15.353 -3.558 5.354 1.00 92.44 84 VAL A O 1
ATOM 683 N N . ILE A 1 85 ? -13.413 -2.442 5.341 1.00 90.00 85 ILE A N 1
ATOM 684 C CA . ILE A 1 85 ? -13.979 -1.210 4.762 1.00 90.00 85 ILE A CA 1
ATOM 685 C C . ILE A 1 85 ? -14.571 -1.463 3.383 1.00 90.00 85 ILE A C 1
ATOM 687 O O . ILE A 1 85 ? -15.647 -0.954 3.084 1.00 90.00 85 ILE A O 1
ATOM 691 N N . ILE A 1 86 ? -13.876 -2.230 2.542 1.00 82.88 86 ILE A N 1
ATOM 692 C CA . ILE A 1 86 ? -14.326 -2.523 1.179 1.00 82.88 86 ILE A CA 1
ATOM 693 C C . ILE A 1 86 ? -15.591 -3.379 1.216 1.00 82.88 86 ILE A C 1
ATOM 695 O O . ILE A 1 86 ? -16.553 -3.052 0.534 1.00 82.88 86 ILE A O 1
ATOM 699 N N . ILE A 1 87 ? -15.615 -4.437 2.031 1.00 75.31 87 ILE A N 1
ATOM 700 C CA . ILE A 1 87 ? -16.788 -5.307 2.174 1.00 75.31 87 ILE A CA 1
ATOM 701 C C . ILE A 1 87 ? -17.963 -4.521 2.759 1.00 75.31 87 ILE A C 1
ATOM 703 O O . ILE A 1 87 ? -19.067 -4.600 2.232 1.00 75.31 87 ILE A O 1
ATOM 707 N N . PHE A 1 88 ? -17.731 -3.722 3.801 1.00 65.75 88 PHE A N 1
ATOM 708 C CA . PHE A 1 88 ? -18.781 -2.933 4.439 1.00 65.75 88 PHE A CA 1
ATOM 709 C C . PHE A 1 88 ? -19.365 -1.877 3.486 1.00 65.75 88 PHE A C 1
ATOM 711 O O . PHE A 1 88 ? -20.576 -1.737 3.423 1.00 65.75 88 PHE A O 1
ATOM 718 N N . ASN A 1 89 ? -18.543 -1.195 2.678 1.00 60.28 89 ASN A N 1
ATOM 719 C CA . ASN A 1 89 ? -19.019 -0.200 1.700 1.00 60.28 89 ASN A CA 1
ATOM 720 C C . ASN A 1 89 ? -19.625 -0.796 0.417 1.00 60.28 89 ASN A C 1
ATOM 722 O O . ASN A 1 89 ? -20.178 -0.049 -0.377 1.00 60.28 89 ASN A O 1
ATOM 726 N N . LEU A 1 90 ? -19.502 -2.105 0.175 1.00 53.22 90 LEU A N 1
ATOM 727 C CA . LEU A 1 90 ? -20.144 -2.787 -0.960 1.00 53.22 90 LEU A CA 1
ATOM 728 C C . LEU A 1 90 ? -21.532 -3.344 -0.617 1.00 53.22 90 LEU A C 1
ATOM 730 O O . LEU A 1 90 ? -22.251 -3.777 -1.515 1.00 53.22 90 LEU A O 1
ATOM 734 N N . ILE A 1 91 ? -21.883 -3.381 0.670 1.00 45.34 91 ILE A N 1
ATOM 735 C CA . ILE A 1 91 ? -23.134 -3.958 1.183 1.00 45.34 91 ILE A CA 1
ATOM 736 C C . ILE A 1 91 ? -24.186 -2.868 1.489 1.00 45.34 91 ILE A C 1
ATOM 738 O O . ILE A 1 91 ? -25.354 -3.193 1.699 1.00 45.34 91 ILE A O 1
ATOM 742 N N . PHE A 1 92 ? -23.808 -1.588 1.442 1.00 42.94 92 PHE A N 1
ATOM 743 C CA . PHE A 1 92 ? -24.697 -0.423 1.550 1.00 42.94 92 PHE A CA 1
ATOM 744 C C . PHE A 1 92 ? -24.657 0.404 0.264 1.00 42.94 92 PHE A C 1
ATOM 746 O O . PHE A 1 92 ? -25.694 1.030 -0.050 1.00 42.94 92 PHE A O 1
#

Sequence (92 aa):
MAHQMNLVVGDIFKESESYKVVSKNAVRIVSYFHSSPYFTGLLRNEQKSIYNQTISLITPGETRWNSFYFCFNSVLKTEAALKVIIIFNLIF